Protein AF-A0A644YX99-F1 (afdb_monomer)

Secondary structure (DSSP, 8-state):
-EES-TT-S--EE-PPPPTT-TT---S-----SS-SEEEEEEEEEEEEEETTEEEEEEEEEEEEE---HHHHHTT---

Nearest PDB structures (foldseek):
  6rhv-assembly1_H  TM=4.614E-01  e=4.562E+00  Staphylococcus aureus

Solvent-accessible surface area (backbone atoms only — not comparable to full-atom values): 5318 Å² total; per-residue (Å²): 78,78,48,65,58,92,91,49,95,68,62,50,83,47,61,57,64,32,93,87,42,96,76,63,42,56,52,90,77,79,76,81,90,69,75,70,44,82,42,80,47,79,49,72,53,67,87,49,75,51,102,91,46,73,50,70,51,75,52,74,51,78,47,73,45,77,81,53,79,74,67,61,66,66,70,74,75,130

Organism: NCBI:txid1076179

InterPro domains:
  IPR058508 Domain of unknown function DUF8195 [PF26615] (6-71)

pLDDT: mean 79.96, std 13.13, range [48.69, 96.81]

Structure (mmCIF, N/CA/C/O backbone):
data_AF-A0A644YX99-F1
#
_entry.id   AF-A0A644YX99-F1
#
loop_
_atom_site.group_PDB
_atom_site.id
_atom_site.type_symbol
_atom_site.label_atom_id
_atom_site.label_alt_id
_atom_site.label_comp_id
_atom_site.label_asym_id
_atom_site.label_entity_id
_atom_site.label_seq_id
_atom_site.pdbx_PDB_ins_code
_atom_site.Cartn_x
_atom_site.Cartn_y
_atom_site.Cartn_z
_atom_site.occupancy
_atom_site.B_iso_or_equiv
_atom_site.auth_seq_id
_atom_site.auth_comp_id
_atom_site.auth_asym_id
_atom_site.auth_atom_id
_atom_site.pdbx_PDB_model_num
ATOM 1 N N . MET A 1 1 ? -10.928 17.748 20.019 1.00 70.31 1 MET A N 1
ATOM 2 C CA . MET A 1 1 ? -11.488 19.012 20.539 1.00 70.31 1 MET A CA 1
ATOM 3 C C . MET A 1 1 ? -10.625 19.495 21.692 1.00 70.31 1 MET A C 1
ATOM 5 O O . MET A 1 1 ? -10.386 18.724 22.611 1.00 70.31 1 MET A O 1
ATOM 9 N N . LYS A 1 2 ? -10.112 20.724 21.619 1.00 72.69 2 LYS A N 1
ATOM 10 C CA . LYS A 1 2 ? -9.352 21.342 22.711 1.00 72.69 2 LYS A CA 1
ATOM 11 C C . LYS A 1 2 ? -10.334 21.956 23.706 1.00 72.69 2 LYS A C 1
ATOM 13 O O . LYS A 1 2 ? -11.201 22.716 23.281 1.00 72.69 2 LYS A O 1
ATOM 18 N N . THR A 1 3 ? -10.156 21.682 24.993 1.00 78.44 3 THR A N 1
ATOM 19 C CA . THR A 1 3 ? -10.879 22.385 26.060 1.00 78.44 3 THR A CA 1
ATOM 20 C C . THR A 1 3 ? -9.860 23.104 26.942 1.00 78.44 3 THR A C 1
ATOM 22 O O . THR A 1 3 ? -8.905 22.486 27.410 1.00 78.44 3 THR A O 1
ATOM 25 N N . GLY A 1 4 ? -10.034 24.418 27.118 1.00 73.69 4 GLY A N 1
ATOM 26 C CA . GLY A 1 4 ? -9.114 25.293 27.857 1.00 73.69 4 GLY A CA 1
ATOM 27 C C . GLY A 1 4 ? -8.449 26.375 26.992 1.00 73.69 4 GLY A C 1
ATOM 28 O O . GLY A 1 4 ? -8.347 26.255 25.767 1.00 73.69 4 GLY A O 1
ATOM 29 N N . ALA A 1 5 ? -8.002 27.457 27.633 1.00 77.62 5 ALA A N 1
ATOM 30 C CA . ALA A 1 5 ? -7.354 28.594 26.975 1.00 77.62 5 ALA A CA 1
ATOM 31 C C . ALA A 1 5 ? -5.868 28.317 26.672 1.00 77.62 5 ALA A C 1
ATOM 33 O O . ALA A 1 5 ? -5.206 27.552 27.372 1.00 77.62 5 ALA A O 1
ATOM 34 N N . ALA A 1 6 ? -5.324 28.932 25.615 1.00 70.12 6 ALA A N 1
ATOM 35 C CA . ALA A 1 6 ? -3.879 28.902 25.369 1.00 70.12 6 ALA A CA 1
ATOM 36 C C . ALA A 1 6 ? -3.141 29.621 26.515 1.00 70.12 6 ALA A C 1
ATOM 38 O O . ALA A 1 6 ? -3.512 30.735 26.865 1.00 70.12 6 ALA A O 1
ATOM 39 N N . GLY A 1 7 ? -2.137 28.968 27.109 1.00 74.31 7 GLY A N 1
ATOM 40 C CA . GLY A 1 7 ? -1.412 29.484 28.280 1.00 74.31 7 GLY A CA 1
ATOM 41 C C . GLY A 1 7 ? -2.029 29.135 29.643 1.00 74.31 7 GLY A C 1
ATOM 42 O O . GLY A 1 7 ? -1.477 29.526 30.665 1.00 74.31 7 GLY A O 1
ATOM 43 N N . GLY A 1 8 ? -3.145 28.394 29.685 1.00 78.25 8 GLY A N 1
ATOM 44 C CA . GLY A 1 8 ? -3.712 27.870 30.932 1.00 78.25 8 GLY A CA 1
ATOM 45 C C . GLY A 1 8 ? -2.985 26.619 31.438 1.00 78.25 8 GLY A C 1
ATOM 46 O O . GLY A 1 8 ? -2.443 25.846 30.652 1.00 78.25 8 GLY A O 1
ATOM 47 N N . THR A 1 9 ? -3.012 26.386 32.751 1.00 79.56 9 THR A N 1
ATOM 48 C CA . THR A 1 9 ? -2.401 25.206 33.395 1.00 79.56 9 THR A CA 1
ATOM 49 C C . THR A 1 9 ? -3.203 23.917 33.194 1.00 79.56 9 THR A C 1
ATOM 51 O O . THR A 1 9 ? -2.632 22.834 33.245 1.00 79.56 9 THR A O 1
ATOM 54 N N . ASN A 1 10 ? -4.504 24.029 32.904 1.00 79.75 10 ASN A N 1
ATOM 55 C CA . ASN A 1 10 ? -5.392 22.902 32.624 1.00 79.75 10 ASN A CA 1
ATOM 56 C C . ASN A 1 10 ? -5.906 22.983 31.183 1.00 79.75 10 ASN A C 1
ATOM 58 O O . ASN A 1 10 ? -6.920 23.625 30.902 1.00 79.75 10 ASN A O 1
ATOM 62 N N . VAL A 1 11 ? -5.194 22.329 30.266 1.00 80.19 11 VAL A N 1
ATOM 63 C CA . VAL A 1 11 ? -5.623 22.152 28.874 1.00 80.19 11 VAL A CA 1
ATOM 64 C C . VAL A 1 11 ? -5.796 20.667 28.605 1.00 80.19 11 VAL A C 1
ATOM 66 O O . VAL A 1 11 ? -4.870 19.881 28.798 1.00 80.19 11 VAL A O 1
ATOM 69 N N . THR A 1 12 ? -6.976 20.285 28.126 1.00 81.69 12 THR A N 1
ATOM 70 C CA . THR A 1 12 ? -7.268 18.902 27.747 1.00 81.69 12 THR A CA 1
ATOM 71 C C . THR A 1 12 ? -7.280 18.775 26.231 1.00 81.69 12 THR A C 1
ATOM 73 O O . THR A 1 12 ? -7.954 19.536 25.526 1.00 81.69 12 THR A O 1
ATOM 76 N N . TRP A 1 13 ? -6.553 17.777 25.732 1.00 80.25 13 TRP A N 1
ATOM 77 C CA . TRP A 1 13 ? -6.512 17.413 24.324 1.00 80.25 13 TRP A CA 1
ATOM 78 C C . TRP A 1 13 ? -7.199 16.070 24.132 1.00 80.25 13 TRP A C 1
ATOM 80 O O . TRP A 1 13 ? -6.869 15.090 24.790 1.00 80.25 13 TRP A O 1
ATOM 90 N N . GLN A 1 14 ? -8.154 16.033 23.212 1.00 81.25 14 GLN A N 1
ATOM 91 C CA . GLN A 1 14 ? -8.819 14.804 22.797 1.00 81.25 14 GLN A CA 1
ATOM 92 C C . GLN A 1 14 ? -8.968 14.789 21.280 1.00 81.25 14 GLN A C 1
ATOM 94 O O . GLN A 1 14 ? -9.182 15.840 20.662 1.00 81.25 14 GLN A O 1
ATOM 99 N N . LEU A 1 15 ? -8.902 13.602 20.685 1.00 81.44 15 LEU A N 1
ATOM 100 C CA . LEU A 1 15 ? -9.228 13.399 19.277 1.00 81.44 15 LEU A CA 1
ATOM 101 C C . LEU A 1 15 ? -10.709 13.734 19.014 1.00 81.44 15 LEU A C 1
ATOM 103 O O . LEU A 1 15 ? -11.549 13.763 19.926 1.00 81.44 15 LEU A O 1
ATOM 107 N N . ALA A 1 16 ? -11.020 14.076 17.764 1.00 81.00 16 ALA A N 1
ATOM 108 C CA . ALA A 1 16 ? -12.408 14.200 17.328 1.00 81.00 16 ALA A CA 1
ATOM 109 C C . ALA A 1 16 ? -13.087 12.820 17.364 1.00 81.00 16 ALA A C 1
ATOM 111 O O . ALA A 1 16 ? -12.415 11.800 17.214 1.00 81.00 16 ALA A O 1
ATOM 112 N N . VAL A 1 17 ? -14.404 12.795 17.590 1.00 83.06 17 VAL A N 1
ATOM 113 C CA . VAL A 1 17 ? -15.189 11.566 17.409 1.00 83.06 17 VAL A CA 1
ATOM 114 C C . VAL A 1 17 ? -15.118 11.196 15.933 1.00 83.06 17 VAL A 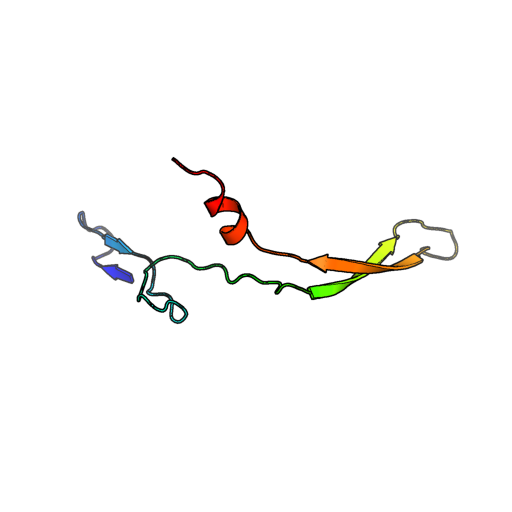C 1
ATOM 116 O O . VAL A 1 17 ? -15.317 12.066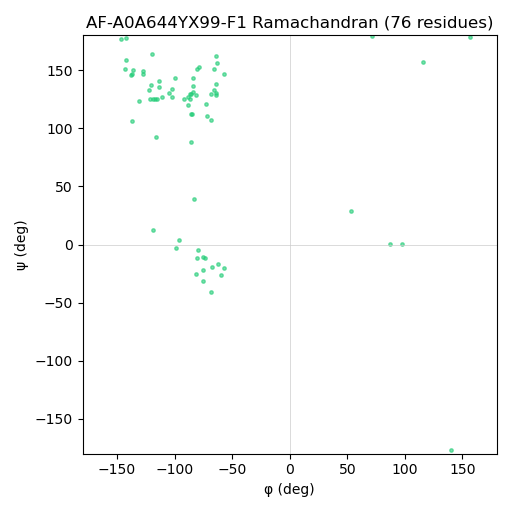 15.081 1.00 83.06 17 VAL A O 1
ATOM 119 N N . ASN A 1 18 ? -14.786 9.942 15.630 1.00 75.25 18 ASN A N 1
ATOM 120 C CA . ASN A 1 18 ? -14.756 9.493 14.247 1.00 75.25 18 ASN A CA 1
ATOM 121 C C . ASN A 1 18 ? -16.199 9.347 13.718 1.00 75.25 18 ASN A C 1
ATOM 123 O O . ASN A 1 18 ? -16.924 8.513 14.259 1.00 75.25 18 ASN A O 1
ATOM 127 N N . PRO A 1 19 ? -16.605 10.061 12.646 1.00 78.19 19 PRO A N 1
ATOM 128 C CA . PRO A 1 19 ? -17.935 9.905 12.042 1.00 78.19 19 PRO A CA 1
ATOM 129 C C . PRO A 1 19 ? -18.198 8.498 11.483 1.00 78.19 19 PRO A C 1
ATOM 131 O O . PRO A 1 19 ? -19.345 8.145 11.240 1.00 78.19 19 PRO A O 1
ATOM 134 N N . TYR A 1 20 ? -17.149 7.695 11.287 1.00 72.00 20 TYR A N 1
ATOM 135 C CA . TYR A 1 20 ? -17.242 6.309 10.828 1.00 72.00 20 TYR A CA 1
ATOM 136 C C . TYR A 1 20 ? -17.206 5.277 11.972 1.00 72.00 20 TYR A C 1
ATOM 138 O O . TYR A 1 20 ? -17.153 4.077 11.709 1.00 72.00 20 TYR A O 1
ATOM 146 N N . SER A 1 21 ? -17.182 5.699 13.242 1.00 68.94 21 SER 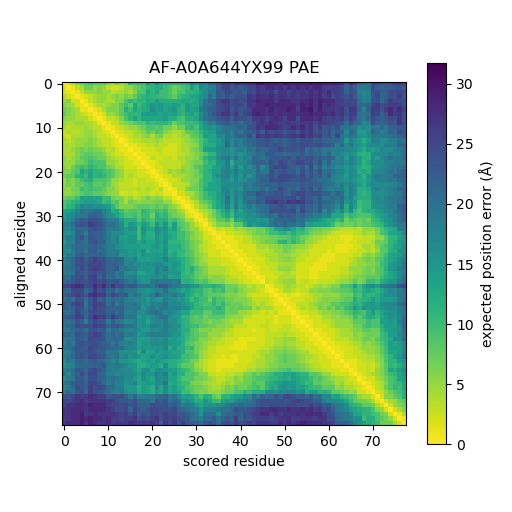A N 1
ATOM 147 C CA . SER A 1 21 ? -17.211 4.777 14.384 1.00 68.94 21 SER A CA 1
ATOM 148 C C . SER A 1 21 ? -18.646 4.430 14.770 1.00 68.94 21 SER A C 1
ATOM 150 O O . SER A 1 21 ? -19.456 5.313 15.017 1.00 68.94 21 SER A O 1
ATOM 152 N N . VAL A 1 22 ? -18.936 3.135 14.910 1.00 77.94 22 VAL A N 1
ATOM 153 C CA . VAL A 1 22 ? -20.226 2.636 15.427 1.00 77.94 22 VAL A CA 1
ATOM 154 C C . VAL A 1 22 ? -20.378 2.825 16.943 1.00 77.94 22 VAL A C 1
ATOM 156 O O . VAL A 1 22 ? -21.461 2.627 17.481 1.00 77.94 22 VAL A O 1
ATOM 159 N N . THR A 1 23 ? -19.292 3.167 17.643 1.00 83.88 23 THR A N 1
ATOM 160 C CA . THR A 1 23 ? -19.233 3.278 19.111 1.00 83.88 23 THR A CA 1
ATOM 161 C C . THR A 1 23 ? -18.880 4.686 19.592 1.00 83.88 23 THR A C 1
ATOM 163 O O . THR A 1 23 ? -18.517 4.855 20.755 1.00 83.88 23 THR A O 1
ATOM 166 N N . ASP A 1 24 ? -18.925 5.689 18.706 1.00 80.06 24 ASP A N 1
ATOM 167 C CA . ASP A 1 24 ? -18.493 7.070 18.981 1.00 80.06 24 ASP A CA 1
ATOM 168 C C . ASP A 1 24 ? -17.064 7.169 19.550 1.00 80.06 24 ASP A C 1
ATOM 170 O O . ASP A 1 24 ? -16.700 8.096 20.286 1.00 80.06 24 ASP A O 1
ATOM 174 N N . SER A 1 25 ? -16.214 6.201 19.196 1.00 74.69 25 SER A N 1
ATOM 175 C CA . SER A 1 25 ? -14.844 6.143 19.684 1.00 74.69 25 SER A CA 1
ATOM 176 C C . SER A 1 25 ? -14.028 7.322 19.153 1.00 74.69 25 SER A C 1
ATOM 178 O O . SER A 1 25 ? -14.000 7.620 17.955 1.00 74.69 25 SER A O 1
ATOM 180 N N . ARG A 1 26 ? -13.296 7.975 20.060 1.00 75.38 26 ARG A N 1
ATOM 181 C CA . ARG A 1 26 ? -12.323 9.041 19.765 1.00 75.38 26 ARG A CA 1
ATOM 182 C C . ARG A 1 26 ? -10.968 8.451 19.362 1.00 75.38 26 ARG A C 1
ATOM 184 O O . ARG A 1 26 ? -9.928 8.936 19.796 1.00 75.38 26 ARG A O 1
ATOM 191 N N . LEU A 1 27 ? -10.977 7.369 18.592 1.00 71.88 27 LEU A N 1
ATOM 192 C CA . LEU A 1 27 ? -9.783 6.771 18.007 1.00 71.88 27 LEU A CA 1
ATOM 193 C C . LEU A 1 27 ? -9.673 7.225 16.551 1.00 71.88 27 LEU A C 1
ATOM 195 O O . LEU A 1 27 ? -10.676 7.347 15.848 1.00 71.88 27 LEU A O 1
ATOM 199 N N . HIS A 1 28 ? -8.450 7.453 16.085 1.00 61.44 28 HIS A N 1
ATOM 200 C CA . HIS A 1 28 ? -8.202 7.591 14.658 1.00 61.44 28 HIS A CA 1
ATOM 201 C C . HIS A 1 28 ? -8.346 6.208 14.010 1.00 61.44 28 HIS A C 1
ATOM 203 O O . HIS A 1 28 ? -7.526 5.327 14.260 1.00 61.44 28 HIS A O 1
ATOM 209 N N . TYR A 1 29 ? -9.392 6.002 13.209 1.00 62.66 29 TYR A N 1
ATOM 210 C CA . TYR A 1 29 ? -9.483 4.822 12.355 1.00 62.66 29 TYR A CA 1
ATOM 211 C C . TYR A 1 29 ? -8.808 5.158 11.035 1.00 62.66 29 TYR A C 1
ATOM 213 O O . TYR A 1 29 ? -9.228 6.078 10.336 1.00 62.66 29 TYR A O 1
ATOM 221 N N . THR A 1 30 ? -7.774 4.409 10.684 1.00 59.75 30 THR A N 1
ATOM 222 C CA . THR A 1 30 ? -7.321 4.350 9.300 1.00 59.75 30 THR A CA 1
ATOM 223 C C . THR A 1 30 ? -8.194 3.291 8.628 1.00 59.75 30 THR A C 1
ATOM 225 O O . THR A 1 30 ? -8.124 2.135 9.049 1.00 59.75 30 THR A O 1
ATOM 228 N N . PRO A 1 31 ? -9.081 3.649 7.679 1.00 59.28 31 PRO A N 1
ATOM 229 C CA . PRO A 1 31 ? -9.903 2.649 7.009 1.00 59.28 31 PRO A CA 1
ATOM 230 C C . PRO A 1 31 ? -8.997 1.609 6.345 1.00 59.28 31 PRO A C 1
ATOM 232 O O . PRO A 1 31 ? -7.890 1.932 5.914 1.00 59.28 31 PRO A O 1
ATOM 235 N N . LEU A 1 32 ? -9.444 0.355 6.288 1.00 63.75 32 LEU A N 1
ATOM 236 C CA . LEU A 1 32 ? -8.738 -0.660 5.517 1.00 63.75 32 LEU A CA 1
ATOM 237 C C . LEU A 1 32 ? -8.895 -0.294 4.037 1.00 63.75 32 LEU A C 1
ATOM 239 O O . LEU A 1 32 ? -9.990 -0.367 3.487 1.00 63.75 32 LEU A O 1
ATOM 243 N N . TRP A 1 33 ? -7.815 0.185 3.424 1.00 69.75 33 TRP A N 1
ATOM 244 C CA . TRP A 1 33 ? -7.859 0.812 2.098 1.00 69.75 33 TRP A CA 1
ATOM 245 C C . TRP A 1 33 ? -8.024 -0.178 0.939 1.00 69.75 33 TRP A C 1
ATOM 247 O O . TRP A 1 33 ? -8.279 0.248 -0.184 1.00 69.75 33 TRP A O 1
ATOM 257 N N . PHE A 1 34 ? -7.898 -1.479 1.203 1.00 80.12 34 PHE A N 1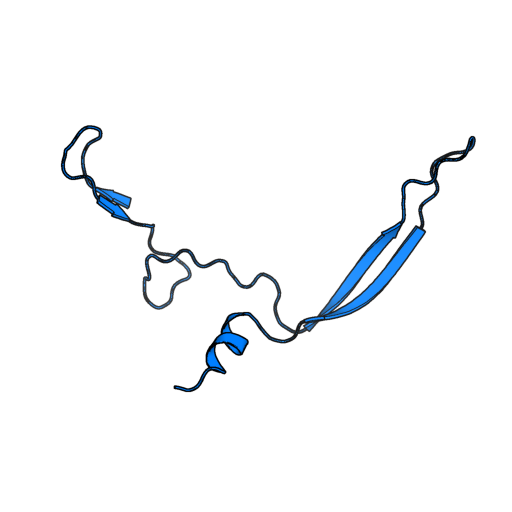
ATOM 258 C CA . PHE A 1 34 ? -7.951 -2.527 0.192 1.00 80.12 34 PHE A CA 1
ATOM 259 C C . PHE A 1 34 ? -8.799 -3.691 0.718 1.00 80.12 34 PHE A C 1
ATOM 261 O O . PHE A 1 34 ? -8.354 -4.359 1.653 1.00 80.12 34 PHE A O 1
ATOM 268 N N . PRO A 1 35 ? -10.033 -3.883 0.211 1.00 85.19 35 PRO A N 1
ATOM 269 C CA . PRO A 1 35 ? -10.814 -5.076 0.519 1.00 85.19 35 PRO A CA 1
ATOM 270 C C . PRO A 1 35 ? -10.138 -6.342 -0.017 1.00 85.19 35 PRO A C 1
ATOM 272 O O . PRO A 1 35 ? -9.290 -6.285 -0.904 1.00 85.19 35 PRO A O 1
ATOM 275 N N . ASP A 1 36 ? -10.554 -7.489 0.506 1.00 88.88 36 ASP A N 1
ATOM 276 C CA . ASP A 1 36 ? -10.100 -8.777 -0.003 1.00 88.88 36 ASP A CA 1
ATOM 277 C C . ASP A 1 36 ? -10.566 -8.971 -1.448 1.00 88.88 36 ASP A C 1
ATOM 279 O O . ASP A 1 36 ? -11.706 -8.650 -1.806 1.00 88.88 36 ASP A O 1
ATOM 283 N N . GLY A 1 37 ? -9.682 -9.501 -2.286 1.00 90.81 37 GLY A N 1
ATOM 284 C CA . GLY A 1 37 ? -9.973 -9.719 -3.693 1.00 90.81 37 GLY A CA 1
ATOM 285 C C . GLY A 1 37 ? -8.739 -9.786 -4.577 1.00 90.81 37 GLY A C 1
ATOM 286 O O . GLY A 1 37 ? -7.601 -9.641 -4.130 1.00 90.81 37 GLY A O 1
ATOM 287 N N . GLU A 1 38 ? -8.989 -10.016 -5.862 1.00 94.62 38 GLU A N 1
ATOM 288 C CA . GLU A 1 38 ? -7.959 -10.041 -6.892 1.00 94.62 38 GLU A CA 1
ATOM 289 C C . GLU A 1 38 ? -7.692 -8.624 -7.416 1.00 94.62 38 GLU A C 1
ATOM 291 O O . GLU A 1 38 ? -8.607 -7.897 -7.808 1.00 94.62 38 GLU A O 1
ATOM 296 N N . TYR A 1 39 ? -6.419 -8.241 -7.440 1.00 92.19 39 TYR A N 1
ATOM 297 C CA . TYR A 1 39 ? -5.939 -6.959 -7.931 1.00 92.19 39 TYR A CA 1
ATOM 298 C C . TYR A 1 39 ? -4.933 -7.173 -9.052 1.00 92.19 39 TYR A C 1
ATOM 300 O O . TYR A 1 39 ? -3.975 -7.934 -8.912 1.00 92.19 39 TYR A O 1
ATOM 308 N N . THR A 1 40 ? -5.098 -6.439 -10.149 1.00 95.94 40 THR A N 1
ATOM 309 C CA . THR A 1 40 ? -4.075 -6.354 -11.193 1.00 95.94 40 THR A CA 1
ATOM 310 C C . THR A 1 40 ? -3.077 -5.258 -10.835 1.00 95.94 40 THR A C 1
ATOM 312 O O . THR A 1 40 ? -3.405 -4.070 -10.845 1.00 95.94 40 THR A O 1
ATOM 315 N N . ALA A 1 41 ? -1.847 -5.651 -10.525 1.00 92.44 41 ALA A N 1
ATOM 316 C CA . ALA A 1 41 ? -0.733 -4.739 -10.337 1.00 92.44 41 ALA A CA 1
ATOM 317 C C . ALA A 1 41 ? -0.092 -4.395 -11.686 1.00 92.44 41 ALA A C 1
ATOM 319 O O . ALA A 1 41 ? 0.046 -5.246 -12.566 1.00 92.44 41 ALA A O 1
ATOM 320 N N . TRP A 1 42 ? 0.339 -3.144 -11.832 1.00 95.88 42 TRP A N 1
ATOM 3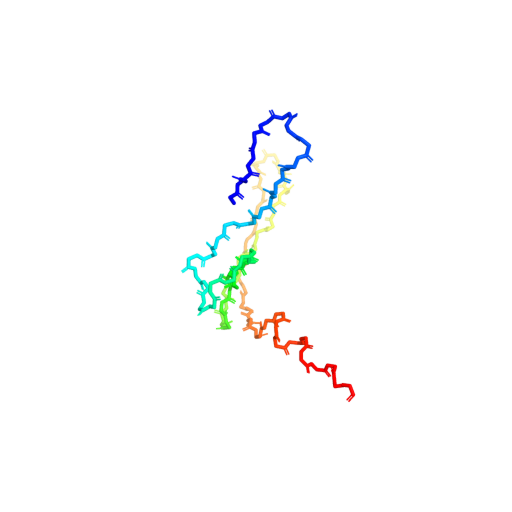21 C CA . TRP A 1 42 ? 1.118 -2.674 -12.975 1.00 95.88 42 TRP A CA 1
ATOM 322 C C . TRP A 1 42 ? 2.501 -2.252 -12.494 1.00 95.88 42 TRP A C 1
ATOM 324 O O . TRP A 1 42 ? 2.627 -1.423 -11.592 1.00 95.88 42 TRP A O 1
ATOM 334 N N . ALA A 1 43 ? 3.536 -2.825 -13.097 1.00 93.69 43 ALA A N 1
ATOM 335 C CA . ALA A 1 43 ? 4.922 -2.505 -12.811 1.00 93.69 43 ALA A CA 1
ATOM 336 C C . ALA A 1 43 ? 5.602 -1.993 -14.078 1.00 93.69 43 ALA A C 1
ATOM 338 O O . ALA A 1 43 ? 5.437 -2.559 -15.160 1.00 93.69 43 ALA A O 1
ATOM 339 N N . GLN A 1 44 ? 6.402 -0.940 -13.930 1.00 94.94 44 GLN A N 1
ATOM 340 C CA . GLN A 1 44 ? 7.205 -0.382 -15.009 1.00 94.94 44 GLN A CA 1
ATOM 341 C C . GLN A 1 44 ? 8.678 -0.407 -14.624 1.00 94.94 44 GLN A C 1
ATOM 343 O O . GLN A 1 44 ? 9.074 0.143 -13.597 1.00 94.94 44 GLN A O 1
ATOM 348 N N . ALA A 1 45 ? 9.488 -1.026 -15.477 1.00 91.88 45 ALA A N 1
ATOM 349 C CA . ALA A 1 45 ? 10.929 -0.883 -15.469 1.00 91.88 45 ALA A CA 1
ATOM 350 C C . ALA A 1 45 ? 11.298 0.319 -16.345 1.00 91.88 45 ALA A C 1
ATOM 352 O O . ALA A 1 45 ? 10.882 0.430 -17.498 1.00 91.88 45 ALA A O 1
ATOM 353 N N . PHE A 1 46 ? 12.073 1.238 -15.785 1.00 91.31 46 PHE A N 1
ATOM 354 C CA . PHE A 1 46 ? 12.563 2.437 -16.456 1.00 91.31 46 PHE A CA 1
ATOM 355 C C . PHE A 1 46 ? 13.963 2.773 -15.915 1.00 91.31 46 PHE A C 1
ATOM 357 O O . PHE A 1 46 ? 14.436 2.079 -15.020 1.00 91.31 46 PHE A O 1
ATOM 364 N N . TYR A 1 47 ? 14.613 3.811 -16.458 1.00 85.19 47 TYR A N 1
ATOM 365 C CA . TYR A 1 47 ? 15.979 4.310 -16.164 1.00 85.19 47 TYR A CA 1
ATOM 366 C C . TYR A 1 47 ? 17.122 3.875 -17.092 1.00 85.19 47 TYR A C 1
ATOM 368 O O . TYR A 1 47 ? 18.242 4.352 -16.906 1.00 85.19 47 TYR A O 1
ATOM 376 N N . ALA A 1 48 ? 16.889 3.080 -18.138 1.00 88.56 48 ALA A N 1
ATOM 377 C CA . ALA A 1 48 ? 17.934 2.855 -19.142 1.00 88.56 48 ALA A CA 1
ATOM 378 C C . ALA A 1 48 ? 17.878 3.952 -20.219 1.00 88.56 48 ALA A C 1
ATOM 380 O O . ALA A 1 48 ? 16.834 4.169 -20.826 1.00 88.56 48 ALA A O 1
ATOM 381 N N . TRP A 1 49 ? 18.990 4.647 -20.465 1.00 93.75 49 TRP A N 1
ATOM 382 C CA . TRP A 1 49 ? 19.089 5.705 -21.477 1.00 93.75 49 TRP A CA 1
ATOM 383 C C . TRP A 1 49 ? 20.036 5.294 -22.605 1.00 93.75 49 TRP A C 1
ATOM 385 O O . TRP A 1 49 ? 21.134 4.800 -22.360 1.00 93.75 49 TRP A O 1
ATOM 395 N N . THR A 1 50 ? 19.618 5.534 -23.844 1.00 89.31 50 THR A N 1
ATOM 396 C CA . THR A 1 50 ? 20.416 5.365 -25.065 1.00 89.31 50 THR A CA 1
ATOM 397 C C . THR A 1 50 ? 20.529 6.712 -25.794 1.00 89.31 50 THR A C 1
ATOM 399 O O . THR A 1 50 ? 19.723 7.606 -25.525 1.00 89.31 50 THR A O 1
ATOM 402 N N . PRO A 1 51 ? 21.458 6.886 -26.755 1.00 93.50 51 PRO A N 1
ATOM 403 C CA . PRO A 1 51 ? 21.539 8.114 -27.556 1.00 93.50 51 PRO A CA 1
ATOM 404 C C . PRO A 1 51 ? 20.248 8.471 -28.312 1.00 93.50 51 PRO A C 1
ATOM 406 O O . PRO A 1 51 ? 20.070 9.621 -28.699 1.00 93.50 51 PRO A O 1
ATOM 409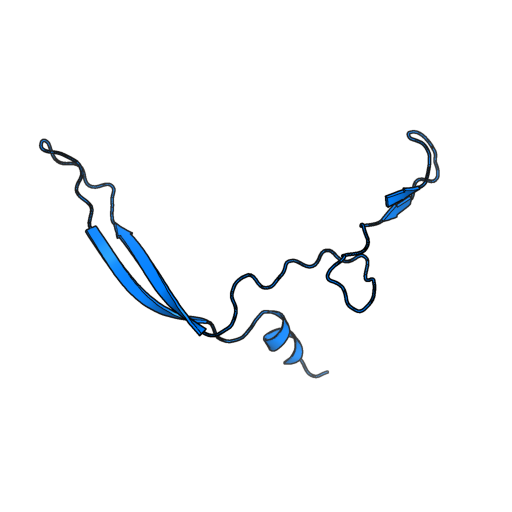 N N . VAL A 1 52 ? 19.354 7.497 -28.520 1.00 91.88 52 VAL A N 1
ATOM 410 C CA . VAL A 1 52 ? 18.065 7.673 -29.206 1.00 91.88 52 VAL A CA 1
ATOM 411 C C . VAL A 1 52 ? 16.876 7.837 -28.247 1.00 91.88 52 VAL A C 1
ATOM 413 O O . VAL A 1 52 ? 15.764 8.072 -28.712 1.00 91.88 52 VAL A O 1
ATOM 416 N N . GLY A 1 53 ? 17.082 7.745 -26.924 1.00 92.25 53 GLY A N 1
ATOM 417 C CA . GLY A 1 53 ? 16.042 7.974 -25.912 1.00 92.25 53 GLY A CA 1
ATOM 418 C C . GLY A 1 53 ? 16.069 7.018 -24.713 1.00 92.25 53 GLY A C 1
ATOM 419 O O . GLY A 1 53 ? 16.949 6.161 -24.586 1.00 92.25 53 GLY A O 1
ATOM 420 N N . GLN A 1 54 ? 15.084 7.180 -23.823 1.00 94.56 54 GLN A N 1
ATOM 421 C CA . GLN A 1 54 ? 14.883 6.343 -22.639 1.00 94.56 54 GLN A CA 1
ATOM 422 C C . GLN A 1 54 ? 14.147 5.047 -22.999 1.00 94.56 54 GLN A C 1
ATOM 424 O O . GLN A 1 54 ? 13.069 5.074 -23.589 1.00 94.56 54 GLN A O 1
ATOM 429 N N . LEU A 1 55 ? 14.708 3.917 -22.583 1.00 93.31 55 LEU A N 1
ATOM 430 C CA . LEU A 1 55 ? 14.065 2.613 -22.627 1.00 93.31 55 LEU A CA 1
ATOM 431 C C . LEU A 1 55 ? 13.173 2.427 -21.392 1.00 93.31 55 LEU A C 1
ATOM 433 O O . LEU A 1 55 ? 13.570 2.727 -20.260 1.00 93.31 55 LEU A O 1
ATOM 437 N N . TYR A 1 56 ? 11.978 1.893 -21.623 1.00 93.06 56 TYR A N 1
ATOM 438 C CA . TYR A 1 56 ? 11.042 1.476 -20.587 1.00 93.06 56 TYR A CA 1
ATOM 439 C C . TYR A 1 56 ? 10.315 0.200 -21.025 1.00 93.06 56 TYR A C 1
ATOM 441 O O . TYR A 1 56 ? 10.102 -0.029 -22.214 1.00 93.06 56 TYR A O 1
ATOM 449 N N . GLU A 1 57 ? 9.921 -0.620 -20.059 1.00 94.94 57 GLU A N 1
ATOM 450 C CA . GLU A 1 57 ? 9.095 -1.814 -20.250 1.00 94.94 57 GLU A CA 1
ATOM 451 C C . GLU A 1 57 ? 8.055 -1.856 -19.128 1.00 94.94 57 GLU A C 1
ATOM 453 O O . GLU A 1 57 ? 8.342 -1.443 -18.003 1.00 94.94 57 GLU A O 1
ATOM 458 N N . HIS A 1 58 ? 6.847 -2.342 -19.407 1.00 94.81 58 HIS A N 1
ATOM 459 C CA . HIS A 1 58 ? 5.838 -2.549 -18.374 1.00 94.81 58 HIS A CA 1
ATOM 460 C C . HIS A 1 58 ? 5.288 -3.970 -18.406 1.00 94.81 58 HIS A C 1
ATOM 462 O O . HIS A 1 58 ? 5.183 -4.592 -19.463 1.00 94.81 58 HIS A O 1
ATOM 468 N N . LYS A 1 59 ? 4.890 -4.463 -17.235 1.00 95.69 59 LYS A N 1
ATOM 469 C CA . LYS A 1 59 ? 4.201 -5.740 -17.064 1.00 95.69 59 LYS A CA 1
ATOM 470 C C . LYS A 1 59 ? 3.041 -5.588 -16.097 1.00 95.69 59 LYS A C 1
ATOM 472 O O . LYS A 1 59 ? 3.068 -4.753 -15.194 1.00 95.69 59 LYS A O 1
ATOM 477 N N . THR A 1 60 ? 2.022 -6.401 -16.316 1.00 96.81 60 THR A N 1
ATOM 478 C CA . THR A 1 60 ? 0.891 -6.555 -15.407 1.00 96.81 60 THR A CA 1
ATOM 479 C C . THR A 1 60 ? 0.915 -7.951 -14.823 1.00 96.81 60 THR A C 1
ATOM 481 O O . THR A 1 60 ? 1.204 -8.902 -15.549 1.00 96.81 60 THR A O 1
ATOM 484 N N . ASP A 1 61 ? 0.587 -8.064 -13.546 1.00 95.62 61 ASP A N 1
ATOM 485 C CA . ASP A 1 61 ? 0.420 -9.345 -12.866 1.00 95.62 61 ASP A CA 1
ATOM 486 C C . ASP A 1 61 ? -0.742 -9.258 -11.871 1.00 95.62 61 ASP A C 1
ATOM 488 O O . ASP A 1 61 ? -1.144 -8.163 -11.470 1.00 95.62 61 ASP A O 1
ATOM 492 N N . THR A 1 62 ? -1.307 -10.396 -11.493 1.00 95.94 62 THR A N 1
ATOM 493 C CA . THR A 1 62 ? -2.435 -10.488 -10.560 1.00 95.94 62 THR A CA 1
ATOM 494 C C . THR A 1 62 ? -1.954 -10.912 -9.181 1.00 95.94 62 THR A C 1
ATOM 496 O O . THR A 1 62 ? -1.198 -11.873 -9.052 1.00 95.94 62 THR A O 1
ATOM 499 N N . LEU A 1 63 ? -2.427 -10.238 -8.135 1.00 92.88 63 LEU A N 1
ATOM 500 C CA . LEU A 1 63 ? -2.229 -10.646 -6.746 1.00 92.88 63 LEU A CA 1
ATOM 501 C C . LEU A 1 63 ? -3.572 -10.702 -6.027 1.00 92.88 63 LEU A C 1
ATOM 503 O O . LEU A 1 63 ? -4.466 -9.909 -6.309 1.00 92.88 63 LEU A O 1
ATOM 507 N N . THR A 1 64 ? -3.704 -11.623 -5.081 1.00 93.50 64 THR A N 1
ATOM 508 C CA . THR A 1 64 ? -4.890 -11.706 -4.221 1.00 93.50 64 THR A CA 1
ATOM 509 C C . THR A 1 64 ? -4.554 -11.110 -2.859 1.00 93.50 64 THR A C 1
ATOM 511 O O . THR A 1 64 ? -3.544 -11.474 -2.255 1.00 93.50 64 THR A O 1
ATOM 514 N N . ILE A 1 65 ? -5.370 -10.164 -2.396 1.00 88.44 65 ILE A N 1
ATOM 515 C CA . ILE A 1 65 ? -5.343 -9.667 -1.019 1.00 88.44 65 ILE A CA 1
ATOM 516 C C . ILE A 1 65 ? -6.335 -10.506 -0.220 1.00 88.44 65 ILE A C 1
ATOM 518 O O . ILE A 1 65 ? -7.501 -10.604 -0.597 1.00 88.44 65 ILE A O 1
ATOM 522 N N . GLU A 1 66 ? -5.856 -11.103 0.869 1.00 87.56 66 GLU A N 1
ATOM 523 C CA . GLU A 1 66 ? -6.667 -11.893 1.793 1.00 87.56 66 GLU A CA 1
ATOM 524 C C . GLU A 1 66 ? -6.403 -11.444 3.231 1.00 87.56 66 GLU A C 1
ATOM 526 O O . GLU A 1 66 ? -5.267 -11.489 3.721 1.00 87.56 66 GLU A O 1
ATOM 531 N N . GLY A 1 67 ? -7.470 -11.053 3.918 1.00 80.62 67 GLY A N 1
ATOM 532 C CA . GLY A 1 67 ? -7.464 -10.649 5.309 1.00 80.62 67 GLY A CA 1
ATOM 533 C C . GLY A 1 67 ? -6.797 -9.304 5.585 1.00 80.62 67 GLY A C 1
ATOM 534 O O . GLY A 1 67 ? -6.273 -8.591 4.728 1.00 80.62 67 GLY A O 1
ATOM 535 N N . ASN A 1 68 ? -6.810 -8.937 6.862 1.00 76.81 68 ASN A N 1
ATOM 536 C CA . ASN A 1 68 ? -6.281 -7.667 7.336 1.00 76.81 68 ASN A CA 1
ATOM 537 C C . ASN A 1 68 ? -5.573 -7.784 8.696 1.00 76.81 68 ASN A C 1
ATOM 539 O O . ASN A 1 68 ? -5.505 -8.841 9.327 1.00 76.81 68 ASN A O 1
ATOM 543 N N . MET A 1 69 ? -5.020 -6.662 9.171 1.00 71.88 69 MET A N 1
ATOM 544 C CA . MET A 1 69 ? -4.276 -6.624 10.435 1.00 71.88 69 MET A CA 1
ATOM 545 C C . MET A 1 69 ? -5.109 -7.040 11.663 1.00 71.88 69 MET A C 1
ATOM 547 O O . MET A 1 69 ? -4.540 -7.524 12.643 1.00 71.88 69 MET A O 1
ATOM 551 N N . TYR A 1 70 ? -6.434 -6.879 11.620 1.00 71.81 70 TYR A N 1
ATOM 552 C CA . TYR A 1 70 ? -7.346 -7.276 12.694 1.00 71.81 70 TYR A CA 1
ATOM 553 C C . TYR A 1 70 ? -7.682 -8.769 12.667 1.00 71.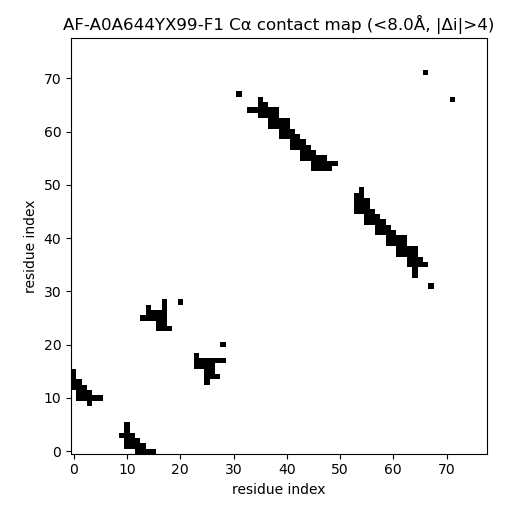81 70 TYR A C 1
ATOM 555 O O . TYR A 1 70 ? -7.937 -9.341 13.724 1.00 71.81 70 TYR A O 1
ATOM 563 N N . ASP A 1 71 ? -7.608 -9.433 11.514 1.00 69.69 71 ASP A N 1
ATOM 564 C CA . ASP A 1 71 ? -7.828 -10.882 11.451 1.00 69.69 71 ASP A CA 1
ATOM 565 C C . ASP A 1 71 ? -6.682 -11.624 12.151 1.00 69.69 71 ASP A C 1
ATOM 567 O O . ASP A 1 71 ? -6.894 -12.545 12.943 1.00 69.69 71 ASP A O 1
ATOM 571 N N . ARG A 1 72 ? -5.444 -11.153 11.952 1.00 58.81 72 ARG A N 1
ATOM 572 C CA . ARG A 1 72 ? -4.240 -11.807 12.487 1.00 58.81 72 ARG A CA 1
ATOM 573 C C . ARG A 1 72 ? -4.029 -11.59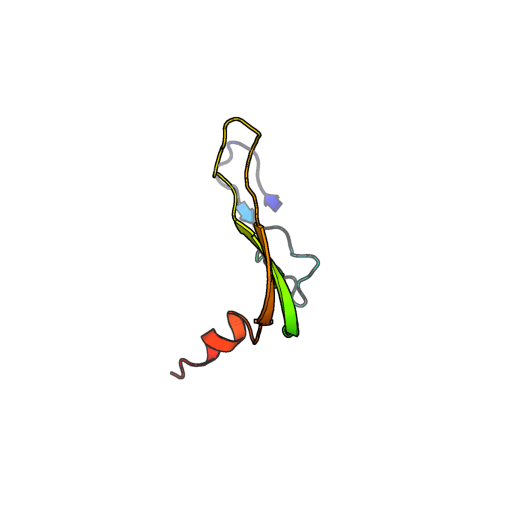2 13.991 1.00 58.81 72 ARG A C 1
ATOM 575 O O . ARG A 1 72 ? -3.506 -12.483 14.662 1.00 58.81 72 ARG A O 1
ATOM 582 N N . ILE A 1 73 ? -4.442 -10.446 14.544 1.00 58.94 73 ILE A N 1
ATOM 583 C CA . ILE A 1 73 ? -4.201 -10.095 15.961 1.00 58.94 73 ILE A CA 1
ATOM 584 C C . ILE A 1 73 ? -4.984 -10.991 16.941 1.00 58.94 73 ILE A C 1
ATOM 586 O O . ILE A 1 73 ? -4.600 -11.123 18.100 1.00 58.94 73 ILE A O 1
ATOM 590 N N . THR A 1 74 ? -6.039 -11.671 16.482 1.00 52.16 74 THR A N 1
ATOM 591 C CA . THR A 1 74 ? -6.858 -12.562 17.325 1.00 52.16 74 THR A CA 1
ATOM 592 C C . THR A 1 74 ? -6.248 -13.954 17.556 1.00 52.16 74 THR A C 1
ATOM 594 O O . THR A 1 74 ? -6.779 -14.731 18.347 1.00 52.16 74 THR A O 1
ATOM 597 N N . THR A 1 75 ? -5.112 -14.281 16.923 1.00 51.06 75 THR A N 1
ATOM 598 C CA . THR A 1 75 ? -4.511 -15.633 16.989 1.00 51.06 75 THR A CA 1
ATOM 599 C C . THR A 1 75 ? -3.692 -15.891 18.267 1.00 51.06 75 THR A C 1
ATOM 601 O O . THR A 1 75 ? -3.378 -17.040 18.575 1.00 51.06 75 THR A O 1
ATOM 604 N N . VAL A 1 76 ? -3.381 -14.872 19.077 1.00 48.72 76 VAL A N 1
ATOM 605 C CA . VAL A 1 76 ? -2.746 -15.091 20.390 1.00 48.72 76 VAL A CA 1
ATOM 606 C C . VAL A 1 76 ? -3.832 -15.368 21.430 1.00 48.72 76 VAL A C 1
ATOM 60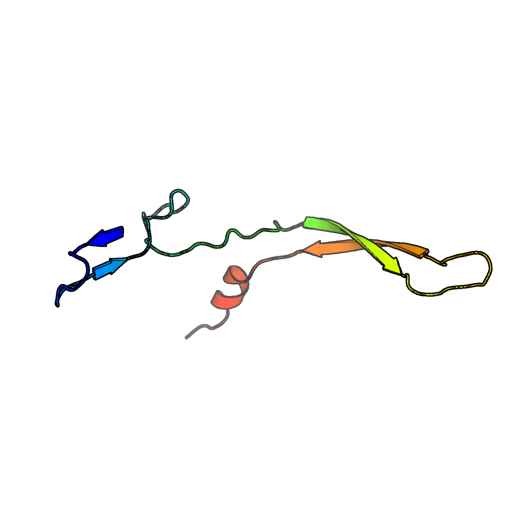8 O O . VAL A 1 76 ? -4.343 -14.459 22.082 1.00 48.72 76 VAL A O 1
ATOM 611 N N . ARG A 1 77 ? -4.206 -16.644 21.579 1.00 48.69 77 ARG A N 1
ATOM 612 C CA . ARG A 1 77 ? -4.989 -17.096 22.736 1.00 48.69 77 ARG A CA 1
ATOM 613 C C . ARG A 1 77 ? -4.128 -17.006 24.000 1.00 48.69 77 ARG A C 1
ATOM 615 O O . ARG A 1 77 ? -2.996 -17.485 24.005 1.00 48.69 77 ARG A O 1
ATOM 622 N N . ARG A 1 78 ? -4.685 -16.372 25.034 1.00 49.75 78 ARG A N 1
ATOM 623 C CA . ARG A 1 78 ? -4.199 -16.430 26.419 1.00 49.75 78 ARG A CA 1
ATOM 624 C C . ARG A 1 78 ? -4.368 -17.834 26.990 1.00 49.75 78 ARG A C 1
ATOM 626 O O . ARG A 1 78 ? -5.383 -18.475 26.635 1.00 49.75 78 ARG A O 1
#

Mean predicted aligned error: 13.2 Å

Radius of gyration: 23.75 Å; Cα contacts (8 Å, |Δi|>4): 88; chains: 1; bounding box: 42×47×63 Å

Foldseek 3Di:
DWDDDVPDPDIDDFAQQDPPDPVSDSDDDDPPPDDWDKDKDKDKDWDDADPVGTDMDMDIDIDTDDDDPVVVVPPDDD

Sequence (78 aa):
MKTGAAGGTNVTWQLAVNPYSVTDSRLHYTPLWFPDGEYTAWAQAFYAWTPVGQLYEHKTDTLTIEGNMYDRITTVRR